Protein AF-A0A7W0GAD4-F1 (afdb_monomer_lite)

Radius of gyration: 14.91 Å; chains: 1; bounding box: 25×24×41 Å

Structure (mmCIF, N/CA/C/O backbone):
data_AF-A0A7W0GAD4-F1
#
_entry.id   AF-A0A7W0GAD4-F1
#
loop_
_atom_site.group_PDB
_atom_site.id
_atom_site.type_symbol
_atom_site.label_atom_id
_atom_site.label_alt_id
_atom_site.label_comp_id
_atom_site.label_asym_id
_atom_site.label_entity_id
_atom_site.label_seq_id
_atom_site.pdbx_PDB_ins_code
_atom_site.Cartn_x
_atom_site.Cartn_y
_atom_site.Cartn_z
_atom_site.occupancy
_atom_site.B_iso_or_equiv
_atom_site.auth_seq_id
_atom_site.auth_comp_id
_atom_site.auth_asym_id
_atom_site.auth_atom_id
_atom_site.pdbx_PDB_model_num
ATOM 1 N N . VAL A 1 1 ? 0.981 1.993 -4.465 1.00 86.38 1 VAL A N 1
ATOM 2 C CA . VAL A 1 1 ? -0.228 1.402 -3.844 1.00 86.38 1 VAL A CA 1
ATOM 3 C C . VAL A 1 1 ? -1.449 2.005 -4.510 1.00 86.38 1 VAL A C 1
ATOM 5 O O . VAL A 1 1 ? -1.445 3.207 -4.747 1.00 86.38 1 VAL A O 1
ATOM 8 N N . THR A 1 2 ? -2.451 1.189 -4.828 1.00 95.81 2 THR A N 1
ATOM 9 C CA . THR A 1 2 ? -3.755 1.639 -5.339 1.00 95.81 2 THR A CA 1
ATOM 10 C C . THR A 1 2 ? -4.833 1.260 -4.333 1.00 95.81 2 THR A C 1
ATOM 12 O O . THR A 1 2 ? -4.891 0.097 -3.922 1.00 95.81 2 THR A O 1
ATOM 15 N N . ASP A 1 3 ? -5.661 2.233 -3.945 1.00 97.50 3 ASP A N 1
ATOM 16 C CA . ASP A 1 3 ? -6.702 2.039 -2.934 1.00 97.50 3 ASP A CA 1
ATOM 17 C C . ASP A 1 3 ? -7.663 0.905 -3.309 1.00 97.50 3 ASP A C 1
ATOM 19 O O . ASP A 1 3 ? -8.011 0.736 -4.483 1.00 97.50 3 ASP A O 1
ATOM 23 N N . ARG A 1 4 ? -8.039 0.101 -2.308 1.00 96.19 4 ARG A N 1
ATOM 24 C CA . ARG A 1 4 ? -8.901 -1.091 -2.418 1.00 96.19 4 ARG A CA 1
ATOM 25 C C . ARG A 1 4 ? -8.446 -2.134 -3.447 1.00 96.19 4 ARG A C 1
ATOM 27 O O . ARG A 1 4 ? -9.220 -3.014 -3.815 1.00 96.19 4 ARG A O 1
ATOM 34 N N . ARG A 1 5 ? -7.200 -2.054 -3.920 1.00 96.56 5 ARG A N 1
ATOM 35 C CA . ARG A 1 5 ? -6.630 -2.980 -4.912 1.00 96.56 5 ARG A CA 1
ATOM 36 C C . ARG A 1 5 ? -5.363 -3.654 -4.429 1.00 96.56 5 ARG A C 1
ATOM 38 O O . ARG A 1 5 ? -5.231 -4.863 -4.549 1.00 96.56 5 ARG A O 1
ATOM 45 N N . THR A 1 6 ? -4.427 -2.871 -3.909 1.00 96.44 6 THR A N 1
ATOM 46 C CA . THR A 1 6 ? -3.149 -3.381 -3.388 1.00 96.44 6 THR A CA 1
ATOM 47 C C . THR A 1 6 ? -2.890 -2.877 -1.968 1.00 96.44 6 THR A C 1
ATOM 49 O O . THR A 1 6 ? -1.743 -2.831 -1.530 1.00 96.44 6 THR A O 1
ATOM 52 N N . GLY A 1 7 ? -3.927 -2.381 -1.292 1.00 96.94 7 GLY A N 1
ATOM 53 C CA . GLY A 1 7 ? -3.860 -1.773 0.033 1.00 96.94 7 GLY A CA 1
ATOM 54 C C . GLY A 1 7 ? -4.968 -0.743 0.240 1.00 96.94 7 GLY A C 1
ATOM 55 O O . GLY A 1 7 ? -5.819 -0.553 -0.629 1.00 96.94 7 GLY A O 1
ATOM 56 N N . LEU A 1 8 ? -4.931 -0.069 1.387 1.00 97.69 8 LEU A N 1
ATOM 57 C CA . LEU A 1 8 ? -5.794 1.069 1.692 1.00 97.69 8 LEU A CA 1
ATOM 58 C C . LEU A 1 8 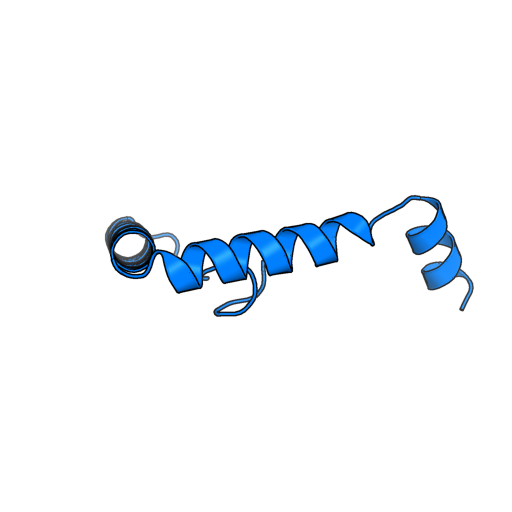? -5.002 2.368 1.562 1.00 97.69 8 LEU A C 1
ATOM 60 O O . LEU A 1 8 ? -3.868 2.455 2.039 1.00 97.69 8 LEU A O 1
ATOM 64 N N . VAL A 1 9 ? -5.604 3.375 0.940 1.00 97.88 9 VAL A N 1
ATOM 65 C CA . VAL A 1 9 ? -5.098 4.750 0.963 1.00 97.88 9 VAL A CA 1
ATOM 66 C C . VAL A 1 9 ? -5.959 5.540 1.935 1.00 97.88 9 VAL A C 1
ATOM 68 O O . VAL A 1 9 ? -7.178 5.568 1.820 1.00 97.88 9 VAL A O 1
ATOM 71 N N . THR A 1 10 ? -5.315 6.168 2.909 1.00 97.94 10 THR A N 1
ATOM 72 C CA . THR A 1 10 ? -5.979 6.932 3.963 1.00 97.94 10 THR A CA 1
ATOM 73 C C . THR A 1 10 ? -5.269 8.264 4.166 1.00 97.94 10 THR A C 1
ATOM 75 O O . THR A 1 10 ? -4.164 8.476 3.655 1.00 97.94 10 THR A O 1
ATOM 78 N N . ALA A 1 11 ? -5.924 9.170 4.880 1.00 98.19 11 ALA A N 1
ATOM 79 C CA . ALA A 1 11 ? -5.346 10.447 5.253 1.00 98.19 11 ALA A CA 1
ATOM 80 C C . ALA A 1 11 ? -4.180 10.234 6.251 1.00 98.19 11 ALA A C 1
ATOM 82 O O . ALA A 1 11 ? -4.154 9.224 6.963 1.00 98.19 11 ALA A O 1
ATOM 83 N N . PRO A 1 12 ? -3.164 11.114 6.274 1.00 97.56 12 PRO A N 1
ATOM 84 C CA . PRO A 1 12 ? -1.936 10.880 7.038 1.00 97.56 12 PRO A CA 1
ATOM 85 C C . PRO A 1 12 ? -2.103 11.071 8.555 1.00 97.56 12 PRO A C 1
ATOM 87 O O . PRO A 1 12 ? -1.153 10.852 9.309 1.00 97.56 12 PRO A O 1
ATOM 90 N N . GLU A 1 13 ? -3.271 11.506 9.023 1.00 98.62 13 GLU A N 1
ATOM 91 C CA . GLU A 1 13 ? -3.540 11.740 10.434 1.00 98.62 13 GLU A CA 1
ATOM 92 C C . GLU A 1 13 ? -3.657 10.423 11.213 1.00 98.62 13 GLU A C 1
ATOM 94 O O . GLU A 1 13 ? -4.199 9.420 10.742 1.00 98.62 13 GLU A O 1
ATOM 99 N N . ALA A 1 14 ? -3.194 10.444 12.465 1.00 98.50 14 ALA A N 1
ATOM 100 C CA . ALA A 1 14 ? -3.154 9.260 13.320 1.00 98.50 14 ALA A CA 1
ATOM 101 C C . ALA A 1 14 ? -4.499 8.506 13.444 1.00 98.50 14 ALA A C 1
ATOM 103 O O . ALA A 1 14 ? -4.468 7.275 13.380 1.00 98.50 14 ALA A O 1
ATOM 104 N N . PRO A 1 15 ? -5.671 9.168 13.575 1.00 98.56 15 PRO A N 1
ATOM 105 C CA . PRO A 1 15 ? -6.950 8.458 13.642 1.00 98.56 15 PRO A CA 1
ATOM 106 C C . PRO A 1 15 ? -7.255 7.667 12.364 1.00 98.56 15 PRO A C 1
ATOM 108 O O . PRO A 1 15 ? -7.609 6.494 12.432 1.00 98.56 15 PRO A O 1
ATOM 111 N N . ALA A 1 16 ? -7.027 8.274 11.198 1.00 98.38 16 ALA A N 1
ATOM 112 C CA . ALA A 1 16 ? -7.315 7.671 9.901 1.00 98.38 16 ALA A CA 1
ATOM 113 C C . ALA A 1 16 ? -6.380 6.485 9.591 1.00 98.38 16 ALA A C 1
ATOM 115 O O . ALA A 1 16 ? -6.799 5.488 8.994 1.00 98.38 16 ALA A O 1
ATOM 116 N N . LEU A 1 17 ? -5.120 6.555 10.040 1.00 98.0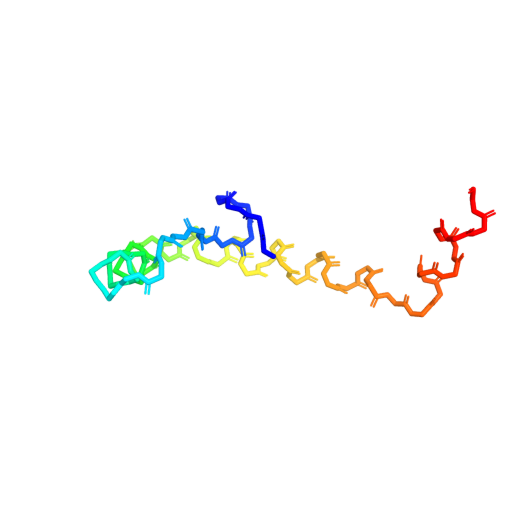0 17 LEU A N 1
ATOM 117 C CA . LEU A 1 17 ? -4.181 5.429 9.989 1.00 98.00 17 LEU A CA 1
ATOM 118 C C . LEU A 1 17 ? -4.597 4.286 10.924 1.00 98.00 17 LEU A C 1
ATOM 120 O O . LEU A 1 17 ? -4.540 3.120 10.527 1.00 98.00 17 LEU A O 1
ATOM 124 N N . ALA A 1 18 ? -5.021 4.605 12.150 1.00 98.50 18 ALA A N 1
ATOM 125 C CA . ALA A 1 18 ? -5.458 3.608 13.126 1.00 98.50 18 ALA A CA 1
ATOM 126 C C . ALA A 1 18 ? -6.706 2.851 12.646 1.00 98.50 18 ALA A C 1
ATOM 128 O O . ALA A 1 18 ? -6.760 1.625 12.768 1.00 98.50 18 ALA A O 1
ATOM 129 N N . GLU A 1 19 ? -7.667 3.556 12.048 1.00 98.56 19 GLU A N 1
ATOM 130 C CA . GLU A 1 19 ? -8.856 2.955 11.437 1.00 98.56 19 GLU A CA 1
ATOM 131 C C . GLU A 1 19 ? -8.491 2.021 10.277 1.00 98.56 19 GLU A C 1
ATOM 133 O O . GLU A 1 19 ? -8.937 0.874 10.251 1.00 98.56 19 GLU A O 1
ATOM 138 N N . ALA A 1 20 ? -7.623 2.458 9.358 1.00 98.31 20 ALA A N 1
ATOM 139 C CA . ALA A 1 20 ? -7.185 1.626 8.235 1.00 98.31 20 ALA A CA 1
ATOM 140 C C . ALA A 1 20 ? -6.444 0.359 8.703 1.00 98.31 20 ALA A C 1
ATOM 142 O O . ALA A 1 20 ? -6.700 -0.739 8.204 1.00 98.31 20 ALA A O 1
ATOM 143 N N . ALA A 1 21 ? -5.557 0.487 9.695 1.00 98.06 21 ALA A N 1
ATOM 144 C CA . ALA A 1 21 ? -4.861 -0.654 10.285 1.00 98.06 21 ALA A CA 1
ATOM 145 C C . ALA A 1 21 ? -5.826 -1.608 11.014 1.00 98.06 21 ALA A C 1
ATOM 147 O O . ALA A 1 21 ? -5.690 -2.829 10.905 1.00 98.06 21 ALA A O 1
ATOM 148 N N . GLY A 1 22 ? -6.815 -1.061 11.730 1.00 98.56 22 GLY A N 1
ATOM 149 C CA . GLY A 1 22 ? -7.881 -1.831 12.370 1.00 98.56 22 GLY A CA 1
ATOM 150 C C . GLY A 1 22 ? -8.698 -2.629 11.357 1.00 98.56 22 GLY A C 1
ATOM 151 O O . GLY A 1 22 ? -8.861 -3.838 11.521 1.00 98.56 22 GLY A O 1
ATOM 152 N N . TRP A 1 23 ? -9.101 -1.985 10.260 1.00 98.31 23 TRP A N 1
ATOM 153 C CA . TRP A 1 23 ? -9.843 -2.632 9.184 1.00 98.31 23 TRP A CA 1
ATOM 154 C C . TRP A 1 23 ? -9.064 -3.804 8.577 1.00 98.31 23 TRP A C 1
ATOM 156 O O . TRP A 1 23 ? -9.615 -4.895 8.461 1.00 98.31 23 TRP A O 1
ATOM 166 N N . LEU A 1 24 ? -7.773 -3.627 8.258 1.00 98.00 24 LEU A N 1
ATOM 167 C CA . LEU A 1 24 ? -6.934 -4.702 7.698 1.00 98.00 24 LEU A CA 1
ATOM 168 C C . LEU A 1 24 ? -6.803 -5.899 8.647 1.00 98.00 24 LEU A C 1
ATOM 170 O O . LEU A 1 24 ? -6.802 -7.046 8.202 1.00 98.00 24 LEU A O 1
ATOM 174 N N . ARG A 1 25 ? -6.706 -5.645 9.957 1.00 98.19 25 ARG A N 1
ATOM 175 C CA . ARG A 1 25 ? -6.667 -6.703 10.975 1.00 98.19 25 ARG A CA 1
ATOM 176 C C . ARG A 1 25 ? -7.976 -7.495 11.020 1.00 98.19 25 ARG A C 1
ATOM 178 O O . ARG A 1 25 ? -7.942 -8.706 11.218 1.00 98.19 25 ARG A O 1
ATOM 185 N N . GLU A 1 26 ? -9.107 -6.817 10.857 1.00 98.56 26 GLU A N 1
ATOM 186 C CA . GLU A 1 26 ? -10.445 -7.422 10.882 1.00 98.56 26 GLU A CA 1
ATOM 187 C C . GLU A 1 26 ? -10.800 -8.131 9.564 1.00 98.56 26 GLU A C 1
ATOM 189 O O . GLU A 1 26 ? -11.554 -9.101 9.571 1.00 98.56 26 GLU A O 1
ATOM 194 N N . HIS A 1 27 ? -10.194 -7.714 8.449 1.00 98.19 27 HIS A N 1
ATOM 195 C CA . HIS A 1 27 ? -10.457 -8.216 7.098 1.00 98.19 27 HIS A CA 1
ATOM 196 C C . HIS A 1 27 ? -9.225 -8.921 6.524 1.00 98.19 27 HIS A C 1
ATOM 198 O O . HIS A 1 27 ? -8.665 -8.536 5.496 1.00 98.19 27 HIS A O 1
ATOM 204 N N . ARG A 1 28 ? -8.780 -9.981 7.206 1.00 97.69 28 ARG A N 1
ATOM 205 C CA . ARG A 1 28 ? -7.539 -10.692 6.861 1.00 97.69 28 ARG A CA 1
ATOM 206 C C . ARG A 1 28 ? -7.494 -11.177 5.406 1.00 97.69 28 ARG A C 1
ATOM 208 O O . ARG A 1 28 ? -6.453 -11.060 4.773 1.00 97.69 28 ARG A O 1
ATOM 215 N N . GLY A 1 29 ? -8.606 -11.698 4.882 1.00 98.25 29 GLY A N 1
ATOM 216 C CA . GLY A 1 29 ? -8.675 -12.179 3.498 1.00 98.25 29 GLY A CA 1
ATOM 217 C C . GLY A 1 29 ? -8.435 -11.064 2.478 1.00 98.25 29 GLY A C 1
ATOM 218 O O . GLY A 1 29 ? -7.668 -11.246 1.536 1.00 98.25 29 GLY A O 1
ATOM 219 N N . ASP A 1 30 ? -9.014 -9.883 2.707 1.00 97.94 30 ASP A N 1
ATOM 220 C CA . ASP A 1 30 ? -8.762 -8.708 1.869 1.00 97.94 30 ASP A CA 1
ATOM 221 C C . ASP A 1 30 ? -7.308 -8.237 1.992 1.00 97.94 30 ASP A C 1
ATOM 223 O O . ASP A 1 30 ? -6.670 -7.921 0.989 1.00 97.94 30 ASP A O 1
ATOM 227 N N . ALA A 1 31 ? -6.746 -8.244 3.205 1.00 97.56 31 ALA A N 1
ATOM 228 C CA . ALA A 1 31 ? -5.344 -7.893 3.420 1.00 97.56 31 ALA A CA 1
ATOM 229 C C . ALA A 1 31 ? -4.383 -8.842 2.671 1.00 97.56 31 ALA A C 1
ATOM 231 O O . ALA A 1 31 ? -3.421 -8.383 2.049 1.00 97.56 31 ALA A O 1
ATOM 232 N N . GLU A 1 32 ? -4.657 -10.149 2.682 1.00 98.31 32 GLU A N 1
ATOM 233 C CA . GLU A 1 32 ? -3.903 -11.153 1.920 1.00 98.31 32 GLU A CA 1
ATOM 234 C C . GLU A 1 32 ? -4.058 -10.941 0.405 1.00 98.31 32 GLU A C 1
ATOM 236 O O . GLU A 1 32 ? -3.058 -10.928 -0.320 1.00 98.31 32 GLU A O 1
ATOM 241 N N . ALA A 1 33 ? -5.281 -10.685 -0.073 1.00 98.19 33 ALA A N 1
ATOM 242 C CA . ALA A 1 33 ? -5.549 -10.397 -1.482 1.00 98.19 33 ALA A CA 1
ATOM 243 C C . ALA A 1 33 ? -4.805 -9.142 -1.968 1.00 98.19 33 ALA A C 1
ATOM 245 O O . ALA A 1 33 ? -4.185 -9.157 -3.034 1.00 98.19 33 ALA A O 1
ATOM 246 N N . PHE A 1 34 ? -4.798 -8.072 -1.169 1.00 98.12 34 PHE A N 1
ATOM 247 C CA . PHE A 1 34 ? -4.040 -6.855 -1.457 1.00 98.12 34 PHE A CA 1
ATOM 248 C C . PHE A 1 34 ? -2.534 -7.115 -1.525 1.00 98.12 34 PHE A C 1
ATOM 250 O O . PHE A 1 34 ? -1.868 -6.600 -2.428 1.00 98.12 34 PHE A O 1
ATOM 257 N N . GLY A 1 35 ? -2.006 -7.922 -0.599 1.00 97.00 35 GLY A N 1
ATOM 258 C CA . GLY A 1 35 ? -0.603 -8.329 -0.586 1.00 97.00 35 GLY A CA 1
ATOM 259 C C . GLY A 1 35 ? -0.209 -9.092 -1.850 1.00 97.00 35 GLY A C 1
ATOM 260 O O . GLY A 1 35 ? 0.769 -8.725 -2.503 1.00 97.00 35 GLY A O 1
ATOM 261 N N . SER A 1 36 ? -1.005 -10.093 -2.242 1.00 97.94 36 SER A N 1
ATOM 262 C CA . SER A 1 36 ? -0.780 -10.863 -3.474 1.00 97.94 36 SER A CA 1
ATOM 263 C C . SER A 1 36 ? -0.850 -9.975 -4.716 1.00 97.94 36 SER A C 1
ATOM 265 O O . SER A 1 36 ? 0.058 -9.991 -5.542 1.00 97.94 36 SER A O 1
ATOM 267 N N . ALA A 1 37 ? -1.875 -9.124 -4.821 1.00 97.38 37 ALA A N 1
ATOM 268 C CA . ALA A 1 37 ? -2.026 -8.212 -5.953 1.00 97.38 37 ALA A CA 1
ATOM 269 C C . ALA A 1 37 ? -0.859 -7.210 -6.063 1.00 97.38 37 ALA A C 1
ATOM 271 O O . ALA A 1 37 ? -0.415 -6.877 -7.167 1.00 97.38 37 ALA A O 1
ATOM 272 N N . GLY A 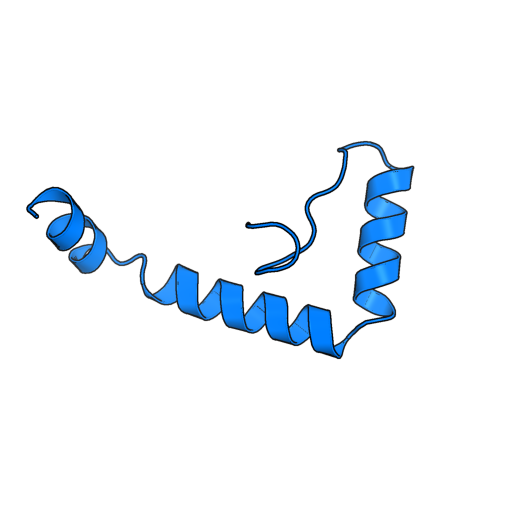1 38 ? -0.345 -6.731 -4.925 1.00 96.50 38 GLY A N 1
ATOM 273 C CA . GLY A 1 38 ? 0.849 -5.891 -4.866 1.00 96.50 38 GLY A CA 1
ATOM 274 C C . GLY A 1 38 ? 2.116 -6.636 -5.292 1.00 96.50 38 GLY A C 1
ATOM 275 O O . GLY A 1 38 ? 2.906 -6.090 -6.064 1.00 96.50 38 GLY A O 1
ATOM 276 N N . HIS A 1 39 ? 2.284 -7.881 -4.839 1.00 96.50 39 HIS A N 1
ATOM 277 C CA . HIS A 1 39 ? 3.397 -8.745 -5.231 1.00 96.50 39 HIS A CA 1
ATOM 278 C C . HIS A 1 39 ? 3.422 -8.979 -6.745 1.00 96.50 39 HIS A C 1
ATOM 280 O O . HIS A 1 39 ? 4.441 -8.718 -7.384 1.00 96.50 39 HIS A O 1
ATOM 286 N N . ASP A 1 40 ? 2.289 -9.365 -7.334 1.00 95.50 40 ASP A N 1
ATOM 287 C CA . ASP A 1 40 ? 2.183 -9.624 -8.773 1.00 95.50 40 ASP A CA 1
ATOM 288 C C . ASP A 1 40 ? 2.509 -8.379 -9.606 1.00 95.50 40 ASP A C 1
ATOM 290 O O . ASP A 1 40 ? 3.103 -8.472 -10.682 1.00 95.50 40 ASP A O 1
ATOM 294 N N . LEU A 1 41 ? 2.115 -7.193 -9.126 1.00 92.56 41 LEU A N 1
ATOM 295 C CA . LEU A 1 41 ? 2.459 -5.929 -9.772 1.00 92.56 41 LEU A CA 1
ATOM 296 C C . LEU A 1 41 ? 3.954 -5.628 -9.677 1.00 92.56 41 LEU A C 1
ATOM 298 O O . LEU A 1 41 ? 4.555 -5.264 -10.686 1.00 92.56 41 LEU A O 1
ATOM 302 N N . ALA A 1 42 ? 4.546 -5.791 -8.496 1.00 92.69 42 ALA A N 1
ATOM 303 C CA . ALA A 1 42 ? 5.968 -5.553 -8.277 1.00 92.69 42 ALA A CA 1
ATOM 304 C C . ALA A 1 42 ? 6.847 -6.528 -9.074 1.00 92.69 42 ALA A C 1
ATOM 306 O O . ALA A 1 42 ? 7.865 -6.112 -9.618 1.00 92.69 42 ALA A O 1
ATOM 307 N N . ALA A 1 43 ? 6.425 -7.786 -9.227 1.00 93.38 43 ALA A N 1
ATOM 308 C CA . ALA A 1 43 ? 7.135 -8.797 -10.012 1.00 93.38 43 ALA A CA 1
ATOM 309 C C . ALA A 1 43 ? 7.287 -8.420 -11.498 1.00 93.38 43 ALA A C 1
ATOM 311 O O . ALA A 1 43 ? 8.203 -8.892 -12.165 1.00 93.38 43 ALA A O 1
ATOM 312 N N . ARG A 1 44 ? 6.412 -7.548 -12.018 1.00 88.94 44 ARG A N 1
ATOM 313 C CA . ARG A 1 44 ? 6.506 -7.013 -13.388 1.00 88.94 44 ARG A CA 1
ATOM 314 C C . ARG A 1 44 ? 7.472 -5.837 -13.517 1.00 88.94 44 ARG A C 1
ATOM 316 O O . ARG A 1 44 ? 7.816 -5.461 -14.633 1.00 88.94 44 ARG A O 1
ATOM 323 N N . VAL A 1 45 ? 7.892 -5.236 -12.405 1.00 92.25 45 VAL A N 1
ATOM 324 C CA . VAL A 1 45 ? 8.855 -4.129 -12.393 1.00 92.25 45 VAL A CA 1
ATOM 325 C C . VAL A 1 45 ? 10.261 -4.718 -12.426 1.00 92.25 45 VAL A C 1
ATOM 327 O O . VAL A 1 45 ? 10.947 -4.826 -11.413 1.00 92.25 45 VAL A O 1
ATOM 330 N N . THR A 1 46 ? 10.674 -5.134 -13.617 1.00 94.50 46 THR A N 1
ATOM 331 C CA . THR A 1 46 ? 12.032 -5.600 -13.903 1.00 94.50 46 THR A CA 1
ATOM 332 C C . THR A 1 46 ? 12.748 -4.596 -14.798 1.00 94.50 46 THR A C 1
ATOM 334 O O . THR A 1 46 ? 12.116 -3.755 -15.437 1.00 94.50 46 THR A O 1
ATOM 337 N N . TRP A 1 47 ? 14.079 -4.675 -14.852 1.00 95.00 47 TRP A N 1
ATOM 338 C CA . TRP A 1 47 ? 14.864 -3.865 -15.784 1.00 95.00 47 TRP A CA 1
ATOM 339 C C . TRP A 1 47 ? 14.404 -4.073 -17.233 1.00 95.00 47 TRP A C 1
ATOM 341 O O . TRP A 1 47 ? 14.110 -3.099 -17.925 1.00 95.00 47 TRP A O 1
ATOM 351 N N . ASP A 1 48 ? 14.239 -5.332 -17.642 1.00 94.19 48 ASP A N 1
ATOM 352 C CA . ASP A 1 48 ? 13.771 -5.691 -18.983 1.00 94.19 48 ASP A CA 1
ATOM 353 C C . ASP A 1 48 ? 12.353 -5.168 -19.242 1.00 94.19 48 ASP A C 1
ATOM 355 O O . ASP A 1 48 ? 12.115 -4.499 -20.242 1.00 94.19 48 ASP A O 1
ATOM 359 N N 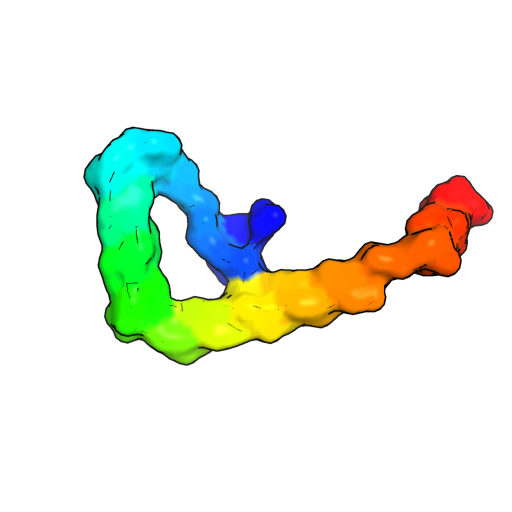. GLY A 1 49 ? 11.429 -5.349 -18.290 1.00 91.62 49 GLY A N 1
ATOM 360 C CA . GLY A 1 49 ? 10.059 -4.845 -18.414 1.00 91.62 49 GLY A CA 1
ATOM 361 C C . GLY A 1 49 ? 9.981 -3.315 -18.500 1.00 91.62 49 GLY A C 1
ATOM 362 O O . GLY A 1 49 ? 9.111 -2.772 -19.186 1.00 91.62 49 GLY A O 1
ATOM 363 N N . CYS A 1 50 ? 10.899 -2.602 -17.840 1.00 93.88 50 CYS A N 1
ATOM 364 C CA . CYS A 1 50 ? 11.031 -1.152 -17.975 1.00 93.88 50 CYS A CA 1
ATOM 365 C C . CYS A 1 50 ? 11.537 -0.751 -19.366 1.00 93.88 50 CYS A C 1
ATOM 367 O O . CYS A 1 50 ? 10.981 0.177 -19.954 1.00 93.88 50 CYS A O 1
ATOM 369 N N . ILE A 1 51 ? 12.558 -1.436 -19.894 1.00 94.62 51 ILE A N 1
ATOM 370 C CA . ILE A 1 51 ? 13.075 -1.186 -21.249 1.00 94.62 51 ILE A CA 1
ATOM 371 C C . ILE A 1 51 ? 11.980 -1.433 -22.287 1.00 94.62 51 ILE A C 1
ATOM 373 O O . ILE A 1 51 ? 11.707 -0.543 -23.092 1.00 94.62 51 ILE A O 1
ATOM 377 N N . ASP A 1 52 ? 11.308 -2.584 -22.223 1.00 94.38 52 ASP A N 1
ATOM 378 C CA . ASP A 1 52 ? 10.239 -2.951 -23.157 1.00 94.38 52 ASP A CA 1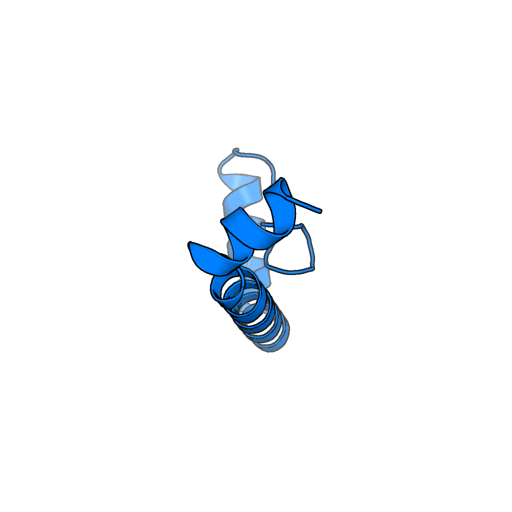
ATOM 379 C C . ASP A 1 52 ? 9.133 -1.891 -23.188 1.00 94.38 52 ASP A C 1
ATOM 381 O O . ASP A 1 52 ? 8.648 -1.513 -24.252 1.00 94.38 52 ASP A O 1
ATOM 385 N N . ARG A 1 53 ? 8.756 -1.353 -22.022 1.00 93.00 53 ARG A N 1
ATOM 386 C CA . ARG A 1 53 ? 7.727 -0.312 -21.933 1.00 93.00 53 ARG A CA 1
ATOM 387 C C . ARG A 1 53 ? 8.177 1.049 -22.470 1.00 93.00 53 ARG A C 1
ATOM 389 O O . ARG A 1 53 ? 7.324 1.814 -22.912 1.00 93.00 53 ARG A O 1
ATOM 396 N N . LEU A 1 54 ? 9.465 1.376 -22.396 1.00 95.06 54 LEU A N 1
ATOM 397 C CA . LEU A 1 54 ? 10.002 2.648 -22.893 1.00 95.06 54 LEU A CA 1
ATOM 398 C C . LEU A 1 54 ? 10.209 2.659 -24.412 1.00 95.06 54 LEU A C 1
ATOM 40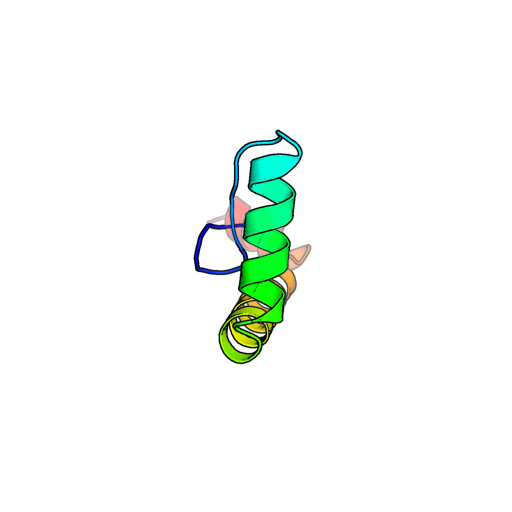0 O O . LEU A 1 54 ? 10.218 3.735 -25.004 1.00 95.06 54 LEU A O 1
ATOM 404 N N . LEU A 1 55 ? 10.398 1.489 -25.024 1.00 95.50 55 LEU A N 1
ATOM 405 C CA . LEU A 1 55 ? 10.641 1.342 -26.463 1.00 95.50 55 LEU A CA 1
ATOM 406 C C . LEU A 1 55 ? 9.370 1.043 -27.285 1.00 95.50 55 LEU A C 1
ATOM 408 O O . LEU A 1 55 ? 9.472 0.916 -28.505 1.00 95.50 55 LEU A O 1
ATOM 412 N N . ALA A 1 56 ? 8.211 0.913 -26.631 1.00 79.19 56 ALA A N 1
ATOM 413 C CA . ALA A 1 56 ? 6.915 0.599 -27.242 1.00 79.19 56 ALA A CA 1
ATOM 414 C C . ALA A 1 56 ? 6.146 1.828 -27.754 1.00 79.19 56 ALA A C 1
ATOM 416 O O . ALA A 1 56 ? 6.257 2.913 -27.138 1.00 79.19 56 ALA A O 1
#

Foldseek 3Di:
DDDLQQAHDFDPDPVGVVVRVVVCVVCVVSNVRSPVRVVVVVVCPDPVSVVVVVVD

Sequence (56 aa):
VTDRRTGLVTAPEAPALAEAAGWLREHRGDAEAFGSAGHDLAARVTWDGCIDRLLA

pLDDT: mean 96.04, std 3.42, range [79.19, 98.62]

Secondary structure (DSSP, 8-state):
--TTTSS----SSHHHHHHHHHHHHH-HHHHHHHHHHHHHHHHT--HHHHHHHH--